Protein AF-A0A314YV94-F1 (afdb_monomer_lite)

Sequence (90 aa):
MGFQLLMDKDKGVITLESLRSNSALLGLQNLRDDELVSMMREGDMDGDGALNQMEFCVLMFRLSPELMEESWIWLEHAMQEEQDNKRRQS

pLDDT: mean 76.34, std 14.17, range [49.16, 93.19]

Secondary structure (DSSP, 8-state):
-HHHHHS-TTTSSEEHHHHHHHGGGGT-TT--HHHHHHHHHHH-SS-SSEE-HHHHHHHHHHHTTHHHHHHHHHHHHHHHHHHHHHHH--

InterPro domains:
  IPR002048 EF-hand domain [PF13833] (11-62)
  IPR002048 EF-hand domain [PS50222] (31-66)
  IPR002048 EF-hand domain [SM00054] (35-63)
  IPR011992 EF-hand domain pair [SSF47473] (3-77)
  IPR018247 EF-Hand 1, calcium-binding site [PS00018] (44-56)
  IPR044205 Calcium-binding protein KIC/PBP1/KRP1 [PTHR47319] (2-85)

Foldseek 3Di:
DVQVQQDDPVPQWHALVSNQVRVVVVVNVPDDSVNSQVLQVQLCPPPPRTHHPVSVVVSCVVCVVPVVVVVVVVVVVVVVVVVVVVVVVD

Radius of gyration: 16.67 Å; chains: 1; bounding box: 30×55×24 Å

Structure (mmCIF, N/CA/C/O backbone):
data_AF-A0A314YV94-F1
#
_entry.id   AF-A0A314YV94-F1
#
loop_
_atom_site.group_PDB
_atom_site.id
_atom_site.type_symbol
_atom_site.label_atom_id
_atom_site.label_alt_id
_atom_site.label_comp_id
_atom_site.label_asym_id
_atom_site.label_entity_id
_atom_site.label_seq_id
_atom_site.pdbx_PDB_ins_code
_atom_site.Cartn_x
_atom_site.Cartn_y
_atom_site.Cartn_z
_atom_site.occupancy
_atom_site.B_iso_or_equiv
_atom_site.auth_seq_id
_atom_site.auth_comp_id
_atom_site.auth_asym_id
_atom_site.auth_atom_id
_atom_site.pdbx_PDB_model_num
ATOM 1 N N . MET A 1 1 ? 7.899 2.861 6.934 1.00 62.91 1 MET A N 1
ATOM 2 C CA . MET A 1 1 ? 6.810 3.759 7.386 1.00 62.91 1 MET A CA 1
ATOM 3 C C . MET A 1 1 ? 5.529 3.605 6.559 1.00 62.91 1 MET A C 1
ATOM 5 O O . MET A 1 1 ? 4.472 3.575 7.166 1.00 62.91 1 MET A O 1
ATOM 9 N N . GLY A 1 2 ? 5.587 3.414 5.231 1.00 76.75 2 GLY A N 1
ATOM 10 C CA . GLY A 1 2 ? 4.382 3.278 4.384 1.00 76.75 2 GLY A CA 1
ATOM 11 C C . GLY A 1 2 ? 3.460 2.084 4.688 1.00 76.75 2 GLY A C 1
ATOM 12 O O . GLY A 1 2 ? 2.248 2.247 4.661 1.00 76.75 2 GLY A O 1
ATOM 13 N N . PHE A 1 3 ? 4.005 0.919 5.065 1.00 84.12 3 PHE A N 1
ATOM 14 C CA . PHE A 1 3 ? 3.204 -0.284 5.357 1.00 84.12 3 PHE A CA 1
ATOM 15 C C . PHE A 1 3 ? 2.117 -0.035 6.416 1.00 84.12 3 PHE A C 1
ATOM 17 O O . PHE A 1 3 ? 0.946 -0.285 6.169 1.00 84.12 3 PHE A O 1
ATOM 24 N N . GLN A 1 4 ? 2.477 0.549 7.565 1.00 86.00 4 GLN A N 1
ATOM 25 C CA . GLN A 1 4 ? 1.525 0.837 8.648 1.00 86.00 4 GLN A CA 1
ATOM 26 C C . GLN A 1 4 ? 0.468 1.888 8.290 1.00 86.00 4 GLN A C 1
ATOM 28 O O . GLN A 1 4 ? -0.573 1.934 8.937 1.00 86.00 4 GLN A O 1
ATOM 33 N N . LEU A 1 5 ? 0.734 2.735 7.292 1.00 85.12 5 LEU A N 1
ATOM 34 C CA . LEU A 1 5 ? -0.245 3.708 6.810 1.00 85.12 5 LEU A CA 1
ATOM 35 C C . LEU A 1 5 ? -1.291 3.051 5.909 1.00 85.12 5 LEU A C 1
ATOM 37 O O . LEU A 1 5 ? -2.434 3.484 5.917 1.00 85.12 5 LEU A O 1
ATOM 41 N N . LEU A 1 6 ? -0.910 2.012 5.160 1.00 85.44 6 LEU A N 1
ATOM 42 C CA . LEU A 1 6 ? -1.783 1.324 4.205 1.00 85.44 6 LEU A CA 1
ATOM 43 C C . LEU A 1 6 ? -2.511 0.111 4.793 1.00 85.44 6 LEU A C 1
ATOM 45 O O . LEU A 1 6 ? -3.551 -0.294 4.276 1.00 85.44 6 LEU A O 1
ATOM 49 N N . MET A 1 7 ? -1.958 -0.471 5.849 1.00 91.12 7 MET A N 1
ATOM 50 C CA . MET A 1 7 ? -2.436 -1.698 6.473 1.00 91.12 7 MET A CA 1
ATOM 51 C C . MET A 1 7 ? -3.810 -1.533 7.124 1.00 91.12 7 MET A C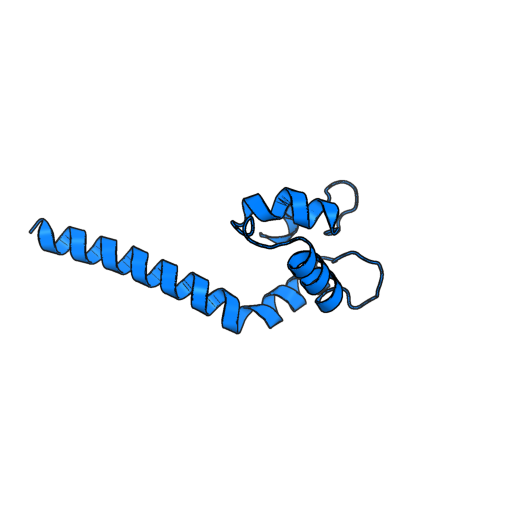 1
ATOM 53 O O . MET A 1 7 ? -4.125 -0.503 7.724 1.00 91.12 7 MET A O 1
ATOM 57 N N . ASP A 1 8 ? -4.604 -2.594 7.051 1.00 92.62 8 ASP A N 1
ATOM 58 C CA . ASP A 1 8 ? -5.763 -2.795 7.906 1.00 92.62 8 ASP A CA 1
ATOM 59 C C . ASP A 1 8 ? -5.292 -3.033 9.354 1.00 92.62 8 ASP A C 1
ATOM 61 O O . ASP A 1 8 ? -4.557 -3.981 9.642 1.00 92.62 8 ASP A O 1
ATOM 65 N N . LYS A 1 9 ? -5.697 -2.151 10.274 1.00 87.62 9 LYS A N 1
ATOM 66 C CA . LYS A 1 9 ? -5.245 -2.186 11.674 1.00 87.62 9 LYS A CA 1
ATOM 67 C C . LYS A 1 9 ? -5.764 -3.396 12.443 1.00 87.62 9 LYS A C 1
ATOM 69 O O . LYS A 1 9 ? -5.114 -3.805 13.402 1.00 87.62 9 LYS A O 1
ATOM 74 N N . ASP A 1 10 ? -6.907 -3.939 12.039 1.00 90.12 10 ASP A N 1
ATOM 75 C CA . ASP A 1 10 ? -7.524 -5.089 12.689 1.00 90.12 10 ASP A CA 1
ATOM 76 C C . ASP A 1 10 ? -6.913 -6.396 12.170 1.00 90.12 10 ASP A C 1
ATOM 78 O O . ASP A 1 10 ? -6.741 -7.347 12.933 1.00 90.12 10 ASP A O 1
ATOM 82 N N . LYS A 1 11 ? -6.537 -6.441 10.883 1.00 87.50 11 LYS A N 1
ATOM 83 C CA . LYS A 1 11 ? -5.973 -7.648 10.251 1.00 87.50 11 LYS A CA 1
ATOM 84 C C . LYS A 1 11 ? -4.450 -7.729 10.278 1.00 87.50 11 LYS A C 1
ATOM 86 O O . LYS A 1 11 ? -3.906 -8.820 10.153 1.00 87.50 11 LYS A O 1
ATOM 91 N N . GLY A 1 12 ? -3.744 -6.609 10.415 1.00 91.25 12 GLY A N 1
ATOM 92 C CA . GLY A 1 12 ? -2.278 -6.606 10.404 1.00 91.25 12 GLY A CA 1
ATOM 93 C C . GLY A 1 12 ? -1.649 -6.725 9.004 1.00 91.25 12 GLY A C 1
ATOM 94 O O . GLY A 1 12 ? -0.429 -6.848 8.888 1.00 91.25 12 GLY A O 1
ATOM 95 N N . VAL A 1 13 ? -2.463 -6.681 7.947 1.00 93.19 13 VAL A N 1
ATOM 96 C CA . VAL A 1 13 ? -2.058 -6.828 6.538 1.00 93.19 13 VAL A CA 1
ATOM 97 C C . VAL A 1 13 ? -2.692 -5.733 5.687 1.00 93.19 13 VAL A C 1
ATOM 99 O O . VAL A 1 13 ? -3.687 -5.123 6.081 1.00 93.19 13 VAL A O 1
ATOM 102 N N . ILE A 1 14 ? -2.124 -5.440 4.522 1.00 91.75 14 ILE A N 1
ATOM 103 C CA . ILE A 1 14 ? -2.760 -4.531 3.566 1.00 91.75 14 ILE A CA 1
ATOM 104 C C . ILE A 1 14 ? -3.778 -5.346 2.778 1.00 91.75 14 ILE A C 1
ATOM 106 O O . ILE A 1 14 ? -3.425 -6.326 2.139 1.00 91.75 14 ILE A O 1
ATOM 110 N N . THR A 1 15 ? -5.036 -4.932 2.799 1.00 92.38 15 THR A N 1
ATOM 111 C CA . THR A 1 15 ? -6.084 -5.501 1.947 1.00 92.38 15 THR A CA 1
ATOM 112 C C . THR A 1 15 ? -6.380 -4.548 0.798 1.00 92.38 15 THR A C 1
ATOM 114 O O . THR A 1 15 ? -6.018 -3.374 0.860 1.00 92.38 15 THR A O 1
ATOM 117 N N . LEU A 1 16 ? -7.069 -5.006 -0.249 1.00 89.31 16 LEU A N 1
ATOM 118 C CA . LEU A 1 16 ? -7.487 -4.118 -1.341 1.00 89.31 16 LEU A CA 1
ATOM 119 C C . LEU A 1 16 ? -8.288 -2.906 -0.824 1.00 89.31 16 LEU A C 1
ATOM 121 O O . LEU A 1 16 ? -8.114 -1.787 -1.301 1.00 89.31 16 LEU A O 1
ATOM 125 N N . GLU A 1 17 ? -9.134 -3.120 0.184 1.00 90.06 17 GLU A N 1
ATOM 126 C CA . GLU A 1 17 ? -9.957 -2.077 0.798 1.00 90.06 17 GLU A CA 1
ATOM 127 C C . GLU A 1 17 ? -9.123 -1.078 1.612 1.00 90.06 17 GLU A C 1
ATOM 129 O O . GLU A 1 17 ? -9.303 0.138 1.472 1.00 90.06 17 GLU A O 1
ATOM 134 N N . SER A 1 18 ? -8.173 -1.571 2.417 1.00 90.50 18 SER A N 1
ATOM 135 C CA . SER A 1 18 ? -7.280 -0.703 3.188 1.00 90.50 18 SER A CA 1
ATOM 136 C C . SER A 1 18 ? -6.323 0.052 2.267 1.00 90.50 18 SER A C 1
ATOM 138 O O . SER A 1 18 ? -6.134 1.252 2.438 1.00 90.50 18 SER A O 1
ATOM 140 N N . LEU A 1 19 ? -5.801 -0.606 1.229 1.00 87.88 19 LEU A N 1
ATOM 141 C CA . LEU A 1 19 ? -4.977 0.014 0.199 1.00 87.88 19 LEU A CA 1
ATOM 142 C C . LEU A 1 19 ? -5.743 1.131 -0.510 1.00 87.88 19 LEU A C 1
ATOM 144 O O . LEU A 1 19 ? -5.222 2.231 -0.609 1.00 87.88 19 LEU A O 1
ATOM 148 N N . ARG A 1 20 ? -6.983 0.891 -0.946 1.00 86.38 20 ARG A N 1
ATOM 149 C CA . ARG A 1 20 ? -7.823 1.901 -1.610 1.00 86.38 20 ARG A CA 1
ATOM 150 C C . ARG A 1 20 ? -8.136 3.096 -0.713 1.00 86.38 20 ARG A C 1
ATOM 152 O O . ARG A 1 20 ? -8.112 4.231 -1.175 1.00 86.38 20 ARG A O 1
ATOM 159 N N . SER A 1 21 ? -8.461 2.843 0.550 1.00 86.94 21 SER A N 1
ATOM 160 C CA . SER A 1 21 ? -8.853 3.905 1.483 1.00 86.94 21 SER A CA 1
ATOM 161 C C . SER A 1 21 ? -7.652 4.739 1.926 1.00 86.94 21 SER A C 1
ATOM 163 O O . SER A 1 21 ? -7.756 5.953 2.091 1.00 86.94 21 SER A O 1
ATOM 165 N N . ASN A 1 22 ? -6.498 4.089 2.081 1.00 85.50 22 ASN A N 1
ATOM 166 C CA . ASN A 1 22 ? -5.294 4.705 2.619 1.00 85.50 22 ASN A CA 1
ATOM 167 C C . ASN A 1 22 ? -4.303 5.157 1.534 1.00 85.50 22 ASN A C 1
ATOM 169 O O . ASN A 1 22 ? -3.378 5.903 1.847 1.00 85.50 22 ASN A O 1
ATOM 173 N N . SER A 1 23 ? -4.479 4.768 0.266 1.00 78.69 23 SER A N 1
ATOM 174 C CA . SER A 1 23 ? -3.631 5.195 -0.863 1.00 78.69 23 SER A CA 1
ATOM 175 C C . SER A 1 23 ? -3.594 6.716 -1.011 1.00 78.69 23 SER A C 1
ATOM 177 O O . SER A 1 23 ? -2.554 7.279 -1.354 1.00 78.69 23 SER A O 1
ATOM 179 N N . ALA A 1 24 ? -4.688 7.397 -0.660 1.00 75.12 24 ALA A N 1
ATOM 180 C CA . ALA A 1 24 ? -4.758 8.854 -0.607 1.00 75.12 24 ALA A CA 1
ATOM 181 C C . ALA A 1 24 ? -3.714 9.470 0.344 1.00 75.12 24 ALA A C 1
ATOM 183 O O . ALA A 1 24 ? -3.168 10.531 0.053 1.00 75.12 24 ALA A O 1
ATOM 184 N N . LEU A 1 25 ? -3.359 8.786 1.440 1.00 70.38 25 LEU A N 1
ATOM 185 C CA . LEU A 1 25 ? -2.350 9.259 2.400 1.00 70.38 25 LEU A CA 1
ATOM 186 C C . LEU A 1 25 ? -0.929 9.245 1.825 1.00 70.38 25 LEU A C 1
ATOM 188 O O . LEU A 1 25 ? -0.060 9.952 2.329 1.00 70.38 25 LEU A O 1
ATOM 192 N N . LEU A 1 26 ? -0.691 8.448 0.781 1.00 66.25 26 LEU A N 1
ATOM 193 C CA . LEU A 1 26 ? 0.580 8.390 0.059 1.00 66.25 26 LEU A CA 1
ATOM 194 C C . LEU A 1 26 ? 0.554 9.195 -1.247 1.00 66.25 26 LEU A C 1
ATOM 196 O O . LEU A 1 26 ? 1.483 9.090 -2.040 1.00 66.25 26 LEU A O 1
ATOM 200 N N . GLY A 1 27 ? -0.505 9.972 -1.501 1.00 65.81 27 GLY A N 1
ATOM 201 C CA . GLY A 1 27 ? -0.665 10.704 -2.760 1.00 65.81 27 GLY A CA 1
ATOM 202 C C . GLY A 1 27 ? -0.971 9.807 -3.966 1.00 65.81 27 GLY A C 1
ATOM 203 O O . GLY A 1 27 ? -0.991 10.285 -5.096 1.00 65.81 27 GLY A O 1
ATOM 204 N N . LEU A 1 28 ? -1.279 8.525 -3.744 1.00 67.94 28 LEU A N 1
ATOM 205 C CA . LEU A 1 28 ? -1.623 7.544 -4.783 1.00 67.94 28 LEU A CA 1
ATOM 206 C C . LEU A 1 28 ? -3.106 7.607 -5.197 1.00 67.94 28 LEU A C 1
ATOM 208 O O . LEU A 1 28 ? -3.627 6.701 -5.838 1.00 67.94 28 LEU A O 1
ATOM 212 N N . GLN A 1 29 ? -3.795 8.695 -4.856 1.00 65.69 29 GLN A N 1
ATOM 213 C CA . GLN A 1 29 ? -5.212 8.948 -5.144 1.00 65.69 29 GLN A CA 1
ATOM 214 C C . GLN A 1 29 ? -5.583 8.969 -6.638 1.00 65.69 29 GLN A C 1
ATOM 216 O O . GLN A 1 29 ? -6.763 8.911 -6.971 1.00 65.69 29 GLN A O 1
ATOM 221 N N . ASN A 1 30 ? -4.595 9.039 -7.535 1.00 67.50 30 ASN A N 1
ATOM 222 C CA . ASN A 1 30 ? -4.804 8.966 -8.984 1.00 67.50 30 ASN A CA 1
ATOM 223 C C . ASN A 1 30 ? -4.801 7.527 -9.527 1.00 67.50 30 ASN A C 1
ATOM 225 O O . ASN A 1 30 ? -5.075 7.325 -10.711 1.00 67.50 30 ASN A O 1
ATOM 229 N N . LEU A 1 31 ? -4.483 6.530 -8.693 1.00 74.00 31 LEU A N 1
ATOM 230 C CA . LEU A 1 31 ? -4.554 5.130 -9.092 1.00 74.00 31 LEU A CA 1
ATOM 231 C C . LEU A 1 31 ? -6.010 4.680 -9.147 1.00 74.00 31 LEU A C 1
ATOM 233 O O . LEU A 1 31 ? -6.795 4.885 -8.221 1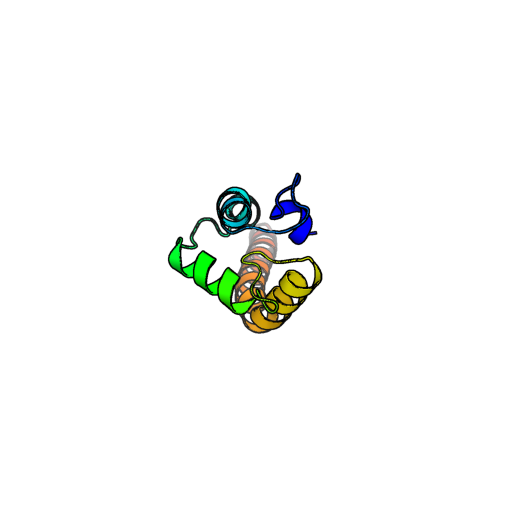.00 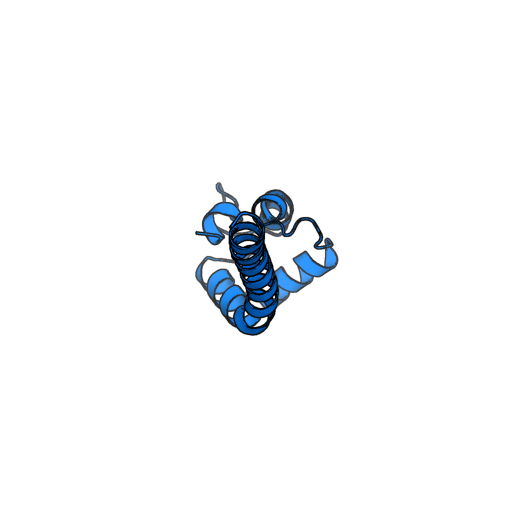74.00 31 LEU A O 1
ATOM 237 N N . ARG A 1 32 ? -6.359 4.054 -10.264 1.00 81.25 32 ARG A N 1
ATOM 238 C CA . ARG A 1 32 ? -7.671 3.457 -10.478 1.00 81.25 32 ARG A CA 1
ATOM 239 C C . ARG A 1 32 ? -7.745 2.097 -9.776 1.00 81.25 32 ARG A C 1
ATOM 241 O O . ARG A 1 32 ? -6.719 1.474 -9.508 1.00 81.25 32 ARG A O 1
ATOM 248 N N . ASP A 1 33 ? -8.958 1.614 -9.520 1.00 83.81 33 ASP A N 1
ATOM 249 C CA . ASP A 1 33 ? -9.171 0.316 -8.863 1.00 83.81 33 ASP A CA 1
ATOM 250 C C . ASP A 1 33 ? -8.453 -0.839 -9.593 1.00 83.81 33 ASP A C 1
ATOM 252 O O . ASP A 1 33 ? -7.937 -1.738 -8.938 1.00 83.81 33 ASP A O 1
ATOM 256 N N . ASP A 1 34 ? -8.363 -0.808 -10.927 1.00 85.88 34 ASP A N 1
ATOM 257 C CA . ASP A 1 34 ? -7.630 -1.799 -11.728 1.00 85.88 34 ASP A CA 1
ATOM 258 C C . ASP A 1 34 ? -6.119 -1.791 -11.459 1.00 85.88 34 ASP A C 1
ATOM 260 O O . ASP A 1 34 ? -5.519 -2.858 -11.329 1.00 85.88 34 ASP A O 1
ATOM 264 N N . GLU A 1 35 ? -5.519 -0.610 -11.298 1.00 83.50 35 GLU A N 1
ATOM 265 C CA . GLU A 1 35 ? -4.100 -0.460 -10.948 1.00 83.50 35 GLU A CA 1
ATOM 266 C C . GLU A 1 35 ? -3.832 -1.004 -9.539 1.00 83.50 35 GLU A C 1
ATOM 268 O O . GLU A 1 35 ? -2.895 -1.771 -9.331 1.00 83.50 35 GLU A O 1
ATOM 273 N N . LEU A 1 36 ? -4.702 -0.685 -8.573 1.00 84.31 36 LEU A N 1
ATOM 274 C CA . LEU A 1 36 ? -4.594 -1.185 -7.197 1.00 84.31 36 LEU A CA 1
ATOM 275 C C . LEU A 1 36 ? -4.724 -2.713 -7.132 1.00 84.31 36 LEU A C 1
ATOM 277 O O . LEU A 1 36 ? -3.981 -3.370 -6.402 1.00 84.31 36 LEU A O 1
ATOM 281 N N . VAL A 1 37 ? -5.643 -3.286 -7.913 1.00 87.62 37 VAL A N 1
ATOM 282 C CA . VAL A 1 37 ? -5.799 -4.742 -8.039 1.00 87.62 37 VAL A CA 1
ATOM 283 C C . VAL A 1 37 ? -4.566 -5.367 -8.686 1.00 87.62 37 VAL A C 1
ATOM 285 O O . VAL A 1 37 ? -4.137 -6.437 -8.254 1.00 87.62 37 VAL A O 1
ATOM 288 N N . SER A 1 38 ? -3.975 -4.716 -9.691 1.00 87.19 38 SER A N 1
ATOM 289 C CA . SER A 1 38 ? -2.737 -5.188 -10.314 1.00 87.19 38 SER A CA 1
ATOM 290 C C . SER A 1 38 ? -1.569 -5.170 -9.326 1.00 87.19 38 SER A C 1
ATOM 292 O O . SER A 1 38 ? -0.835 -6.150 -9.243 1.00 87.19 38 SER A O 1
ATOM 294 N N . MET A 1 39 ? -1.431 -4.107 -8.526 1.00 84.19 39 MET A N 1
ATOM 295 C CA . MET A 1 39 ? -0.412 -4.021 -7.472 1.00 84.19 39 MET A CA 1
ATOM 296 C C . MET A 1 39 ? -0.592 -5.109 -6.413 1.00 84.19 39 MET A C 1
ATOM 298 O O . MET A 1 39 ? 0.382 -5.734 -6.010 1.00 84.19 39 MET A O 1
ATOM 302 N N . MET A 1 40 ? -1.831 -5.355 -5.979 1.00 87.94 40 MET A N 1
ATOM 303 C CA . MET A 1 40 ? -2.149 -6.450 -5.060 1.00 87.94 40 MET A CA 1
ATOM 304 C C . MET A 1 40 ? -1.723 -7.794 -5.641 1.00 87.94 40 MET A C 1
ATOM 306 O O . MET A 1 40 ? -0.959 -8.508 -5.011 1.00 87.94 40 MET A O 1
ATOM 310 N N . ARG A 1 41 ? -2.138 -8.103 -6.873 1.00 89.50 41 ARG A N 1
ATOM 311 C CA . ARG A 1 41 ? -1.808 -9.378 -7.527 1.00 89.50 41 ARG A CA 1
ATOM 312 C C . ARG A 1 41 ? -0.317 -9.588 -7.765 1.00 89.50 41 ARG A C 1
ATOM 314 O O . ARG A 1 41 ? 0.125 -10.726 -7.770 1.00 89.50 41 ARG A O 1
ATOM 321 N N . GLU A 1 42 ? 0.437 -8.524 -8.019 1.00 88.81 42 GLU A N 1
ATOM 322 C CA . GLU A 1 42 ? 1.885 -8.618 -8.240 1.00 88.81 42 GLU A CA 1
ATOM 323 C C . GLU A 1 42 ? 2.661 -8.808 -6.927 1.00 88.81 42 GLU A C 1
ATOM 325 O O . GLU A 1 42 ? 3.750 -9.386 -6.925 1.00 88.81 42 GLU A O 1
ATOM 330 N N . GLY A 1 43 ? 2.131 -8.287 -5.817 1.00 87.94 43 GLY A N 1
ATOM 331 C CA . GLY A 1 43 ? 2.771 -8.363 -4.503 1.00 87.94 43 GLY A CA 1
ATOM 332 C C . GLY A 1 43 ? 2.365 -9.572 -3.677 1.00 87.94 43 GLY A C 1
ATOM 333 O O . GLY A 1 43 ? 3.161 -10.004 -2.852 1.00 87.94 43 GLY A O 1
ATOM 334 N N . ASP A 1 44 ? 1.155 -10.080 -3.890 1.00 92.81 44 ASP A N 1
ATOM 335 C CA . ASP A 1 44 ? 0.580 -11.230 -3.199 1.00 92.81 44 ASP A CA 1
ATOM 336 C C . ASP A 1 44 ? 1.262 -12.508 -3.708 1.00 92.81 44 ASP A C 1
ATOM 338 O O . ASP A 1 44 ? 0.966 -13.014 -4.795 1.00 92.81 44 ASP A O 1
ATOM 342 N N . MET A 1 45 ? 2.267 -12.974 -2.964 1.00 90.00 45 MET A N 1
ATOM 343 C CA . MET A 1 45 ? 3.109 -14.100 -3.370 1.00 90.00 45 MET A CA 1
ATOM 344 C C . MET A 1 45 ? 2.550 -15.431 -2.876 1.00 90.00 45 MET A C 1
ATOM 346 O O . MET A 1 45 ? 2.847 -16.471 -3.473 1.00 90.00 45 MET A O 1
ATOM 3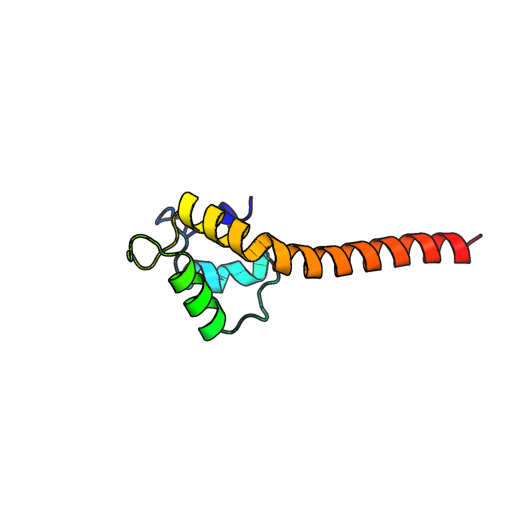50 N N . ASP A 1 46 ? 1.786 -15.411 -1.784 1.00 91.62 46 ASP A N 1
ATOM 351 C CA . ASP A 1 46 ? 1.166 -16.598 -1.199 1.00 91.62 46 ASP A CA 1
ATOM 352 C C . ASP A 1 46 ? -0.288 -16.830 -1.655 1.00 91.62 46 ASP A C 1
ATOM 354 O O . ASP A 1 46 ? -0.792 -17.954 -1.544 1.00 91.62 46 ASP A O 1
ATOM 358 N N . GLY A 1 47 ? -0.913 -15.834 -2.284 1.00 90.81 47 GLY A N 1
ATOM 359 C CA . GLY A 1 47 ? -2.253 -15.895 -2.854 1.00 90.81 47 GLY A CA 1
ATOM 360 C C . GLY A 1 47 ? -3.369 -15.723 -1.824 1.00 90.81 47 GLY A C 1
ATOM 361 O O . GLY A 1 47 ? -4.488 -16.187 -2.081 1.00 90.81 47 GLY A O 1
ATOM 362 N N . ASP A 1 48 ? -3.094 -15.127 -0.659 1.00 91.88 48 ASP A N 1
ATOM 363 C CA . ASP A 1 48 ? -4.085 -14.915 0.401 1.00 91.88 48 ASP A CA 1
ATOM 364 C C . ASP A 1 48 ? -5.027 -13.721 0.138 1.00 91.88 48 ASP A C 1
ATOM 366 O O . ASP A 1 48 ? -6.046 -13.555 0.824 1.00 91.88 48 ASP A O 1
ATOM 370 N N . GLY A 1 49 ? -4.751 -12.936 -0.911 1.00 89.75 49 GLY A N 1
ATOM 371 C CA . GLY A 1 49 ? -5.525 -11.761 -1.302 1.00 89.75 49 GLY A CA 1
ATOM 372 C C . GLY A 1 49 ? -5.219 -10.511 -0.472 1.00 89.75 49 GLY A C 1
ATOM 373 O O . GLY A 1 49 ? -5.994 -9.545 -0.512 1.00 89.75 49 GLY A O 1
ATOM 374 N N . ALA A 1 50 ? -4.126 -10.519 0.285 1.00 92.56 50 ALA A N 1
ATOM 375 C CA . ALA A 1 50 ? -3.597 -9.410 1.053 1.00 92.56 50 ALA A CA 1
ATOM 376 C C . ALA A 1 50 ? -2.083 -9.265 0.812 1.00 92.56 50 ALA A C 1
ATOM 378 O O . ALA A 1 50 ? -1.455 -10.044 0.111 1.00 92.56 50 ALA A O 1
ATOM 379 N N . LEU A 1 51 ? -1.494 -8.194 1.346 1.00 92.44 51 LEU A N 1
ATOM 380 C CA . LEU A 1 51 ? -0.044 -8.025 1.377 1.00 92.44 51 LEU A CA 1
ATOM 381 C C . LEU A 1 51 ? 0.408 -7.972 2.824 1.00 92.44 51 LEU A C 1
ATOM 383 O O . LEU A 1 51 ? 0.074 -7.040 3.572 1.00 92.44 51 LEU A O 1
ATOM 387 N N . ASN A 1 52 ? 1.225 -8.939 3.207 1.00 92.50 52 ASN A N 1
ATOM 388 C CA . ASN A 1 52 ? 1.954 -8.877 4.456 1.00 92.50 52 ASN A CA 1
ATOM 389 C C . ASN A 1 52 ? 3.143 -7.899 4.352 1.00 92.50 52 ASN A C 1
ATOM 391 O O . ASN A 1 52 ? 3.447 -7.318 3.307 1.00 92.50 52 ASN A O 1
ATOM 395 N N . GLN A 1 53 ? 3.829 -7.670 5.473 1.00 90.00 53 GLN A N 1
ATOM 396 C CA . GLN A 1 53 ? 4.922 -6.698 5.522 1.00 90.00 53 GLN A CA 1
ATOM 397 C C . GLN A 1 53 ? 6.069 -7.044 4.567 1.00 90.00 53 GLN A C 1
ATOM 399 O O . GLN A 1 53 ? 6.685 -6.144 3.995 1.00 90.00 53 GLN A O 1
ATOM 404 N N . MET A 1 54 ? 6.377 -8.331 4.417 1.00 90.44 54 MET A N 1
ATOM 405 C CA . MET A 1 54 ? 7.465 -8.793 3.563 1.00 90.44 54 MET A CA 1
ATOM 406 C C . MET A 1 54 ? 7.100 -8.616 2.090 1.00 90.44 54 MET A C 1
ATOM 408 O O . MET A 1 54 ? 7.876 -8.019 1.349 1.00 90.44 54 MET A O 1
ATOM 412 N N . GLU A 1 55 ? 5.907 -9.048 1.697 1.00 91.56 55 GLU A N 1
ATOM 413 C CA . GLU A 1 55 ? 5.363 -8.896 0.344 1.00 91.56 55 GLU A CA 1
ATOM 414 C C . GLU A 1 55 ? 5.287 -7.436 -0.081 1.00 91.56 55 GLU A C 1
ATOM 416 O O . GLU A 1 55 ? 5.781 -7.067 -1.144 1.00 91.56 55 GLU A O 1
ATOM 421 N N . PHE A 1 56 ? 4.776 -6.569 0.794 1.00 87.12 56 PHE A N 1
ATOM 422 C CA . PHE A 1 56 ? 4.756 -5.135 0.541 1.00 87.12 56 PHE A CA 1
ATOM 423 C C . PHE A 1 56 ? 6.167 -4.561 0.349 1.00 87.12 56 PHE A C 1
ATOM 425 O O . PHE A 1 56 ? 6.389 -3.760 -0.557 1.00 87.12 56 PHE A O 1
ATOM 432 N N . CYS A 1 57 ? 7.138 -4.960 1.176 1.00 85.88 57 CYS A N 1
ATOM 433 C CA . CYS A 1 57 ? 8.526 -4.520 1.023 1.00 85.88 57 CYS A CA 1
ATOM 434 C C . CYS A 1 57 ? 9.140 -4.994 -0.301 1.00 85.88 57 CYS A C 1
ATOM 436 O O . CYS A 1 57 ? 9.837 -4.218 -0.953 1.00 85.88 57 CYS A O 1
ATOM 438 N N . VAL A 1 58 ? 8.878 -6.238 -0.706 1.00 85.62 58 VAL A N 1
ATOM 439 C CA . VAL A 1 58 ? 9.352 -6.796 -1.981 1.00 85.62 58 VAL A CA 1
ATOM 440 C C . VAL A 1 58 ? 8.700 -6.077 -3.159 1.00 85.62 58 VAL A C 1
ATOM 442 O O . VAL A 1 58 ? 9.408 -5.670 -4.078 1.00 85.62 58 VAL A O 1
ATOM 445 N N . LEU A 1 59 ? 7.383 -5.859 -3.117 1.00 83.31 59 LEU A N 1
ATOM 446 C CA . LEU A 1 59 ? 6.648 -5.102 -4.128 1.00 83.31 59 LEU A CA 1
ATOM 447 C C . LEU A 1 59 ? 7.211 -3.683 -4.256 1.00 83.31 59 LEU A C 1
ATOM 449 O O . LEU A 1 59 ? 7.554 -3.255 -5.354 1.00 83.31 59 LEU A O 1
ATOM 453 N N . MET A 1 60 ? 7.370 -2.972 -3.137 1.00 77.75 60 MET A N 1
ATOM 454 C CA . MET A 1 60 ? 7.967 -1.638 -3.130 1.00 77.75 60 MET A CA 1
ATOM 455 C C . MET A 1 60 ? 9.374 -1.662 -3.709 1.00 77.75 60 MET A C 1
ATOM 457 O O . MET A 1 60 ? 9.664 -0.835 -4.556 1.00 77.75 60 MET A O 1
ATOM 461 N N . PHE A 1 61 ? 10.222 -2.623 -3.339 1.00 75.94 61 PHE A N 1
ATOM 462 C CA . PHE A 1 61 ? 11.573 -2.737 -3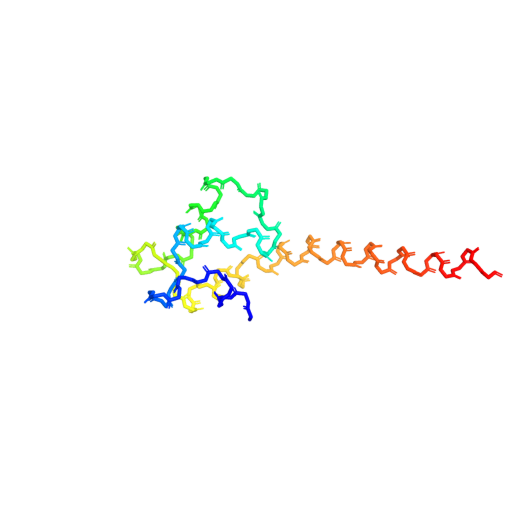.889 1.00 75.94 61 PHE A CA 1
ATOM 463 C C . PHE A 1 61 ? 11.577 -2.987 -5.406 1.00 75.94 61 PHE A C 1
ATOM 465 O O . PHE A 1 61 ? 12.374 -2.384 -6.119 1.00 75.94 61 PHE A O 1
ATOM 472 N N . ARG A 1 62 ? 10.665 -3.828 -5.912 1.00 70.69 62 ARG A N 1
ATOM 473 C CA . ARG A 1 62 ? 10.518 -4.116 -7.349 1.00 70.69 62 ARG A CA 1
ATOM 474 C C . ARG A 1 62 ? 9.978 -2.920 -8.135 1.00 70.69 62 ARG A C 1
ATOM 476 O O . ARG A 1 62 ? 10.417 -2.704 -9.256 1.00 70.69 62 ARG A O 1
ATOM 483 N N . LEU A 1 63 ? 9.089 -2.132 -7.536 1.00 65.75 63 LEU A N 1
ATOM 484 C CA . LEU A 1 63 ? 8.582 -0.880 -8.105 1.00 65.75 63 LEU A CA 1
ATOM 485 C C . LEU A 1 63 ? 9.559 0.308 -7.914 1.00 65.75 63 LEU A C 1
ATOM 487 O O . LEU A 1 63 ? 9.386 1.355 -8.535 1.00 65.75 63 LEU A O 1
ATOM 491 N N . SER A 1 64 ? 10.585 0.165 -7.062 1.00 60.25 64 SER A N 1
ATOM 492 C CA . SER A 1 64 ? 11.507 1.232 -6.629 1.00 60.25 64 SER A CA 1
ATOM 493 C C . SER A 1 64 ? 12.653 1.626 -7.582 1.00 60.25 64 SER A C 1
ATOM 495 O O . SER A 1 64 ? 13.421 2.505 -7.192 1.00 60.25 64 SER A O 1
ATOM 497 N N . PRO A 1 65 ? 12.820 1.102 -8.806 1.00 53.38 65 PRO A N 1
ATOM 498 C CA . PRO A 1 65 ? 13.568 1.846 -9.817 1.00 53.38 65 PRO A CA 1
ATOM 499 C C . PRO A 1 65 ? 12.699 2.973 -10.393 1.00 53.38 65 PRO A C 1
ATOM 501 O O . PRO A 1 65 ? 13.085 4.132 -10.349 1.00 53.38 65 PRO A O 1
ATOM 504 N N . GLU A 1 66 ? 11.478 2.649 -10.820 1.00 49.16 66 GLU A N 1
ATOM 505 C CA . GLU A 1 66 ? 10.629 3.531 -11.636 1.00 49.16 66 GLU A CA 1
ATOM 506 C C . GLU A 1 66 ? 9.820 4.533 -10.790 1.00 49.16 66 GLU A C 1
ATOM 508 O O . GLU A 1 66 ? 9.717 5.707 -11.136 1.00 49.16 66 GLU A O 1
ATOM 513 N N . LEU A 1 67 ? 9.298 4.119 -9.624 1.00 52.47 67 LEU A N 1
ATOM 514 C CA . LEU A 1 67 ? 8.568 5.028 -8.724 1.00 52.47 67 LEU A CA 1
ATOM 515 C C . LEU A 1 67 ? 9.491 5.990 -7.960 1.00 52.47 67 LEU A C 1
ATOM 517 O O . LEU A 1 67 ? 9.062 7.090 -7.607 1.00 52.47 67 LEU A O 1
ATOM 521 N N . MET A 1 68 ? 10.748 5.602 -7.696 1.00 54.34 68 MET A N 1
ATOM 522 C CA . MET A 1 68 ? 11.734 6.558 -7.179 1.00 54.34 68 MET A CA 1
ATOM 523 C C . MET A 1 68 ? 12.113 7.577 -8.240 1.00 54.34 68 MET A C 1
ATOM 525 O O . MET A 1 68 ? 12.289 8.728 -7.875 1.00 54.34 68 MET A O 1
ATOM 529 N N . GLU A 1 69 ? 12.233 7.191 -9.510 1.00 49.62 69 GLU A N 1
ATOM 530 C CA . GLU A 1 69 ? 12.657 8.097 -10.581 1.00 49.62 69 GLU A CA 1
ATOM 531 C C . GLU A 1 69 ? 11.657 9.249 -10.759 1.00 49.62 69 GLU A C 1
ATOM 533 O O . GLU A 1 69 ? 12.043 10.413 -10.681 1.00 49.62 69 GLU A O 1
ATOM 538 N N . GLU A 1 70 ? 10.356 8.952 -10.817 1.00 52.00 70 GLU A N 1
ATOM 539 C CA . GLU A 1 70 ? 9.304 9.979 -10.850 1.00 52.00 70 GLU A CA 1
ATOM 540 C C . GLU A 1 70 ? 9.291 10.832 -9.575 1.00 52.00 70 GLU A C 1
ATOM 542 O O . GLU A 1 70 ? 9.245 12.063 -9.625 1.00 52.00 70 GLU A O 1
ATOM 547 N N . SER A 1 71 ? 9.383 10.200 -8.402 1.00 53.34 71 SER A N 1
ATOM 548 C CA . SER A 1 71 ? 9.362 10.929 -7.132 1.00 53.34 71 SER A CA 1
ATOM 549 C C . SER A 1 71 ? 10.637 11.760 -6.898 1.00 53.34 71 SER A C 1
ATOM 551 O O . SER A 1 71 ? 10.578 12.754 -6.174 1.00 53.34 71 SER A O 1
ATOM 553 N N . TRP A 1 72 ? 11.764 11.391 -7.517 1.00 55.28 72 TRP A N 1
ATOM 554 C CA . TRP A 1 72 ? 13.042 12.109 -7.507 1.00 55.28 72 TRP A CA 1
ATOM 555 C C . TRP A 1 72 ? 13.041 13.271 -8.497 1.00 55.28 72 TRP A C 1
ATOM 557 O O . TRP A 1 72 ? 13.532 14.337 -8.150 1.00 55.28 72 TRP A O 1
ATOM 567 N N . ILE A 1 73 ? 12.411 13.122 -9.668 1.00 62.88 73 ILE A N 1
ATOM 568 C CA . ILE A 1 73 ? 12.203 14.216 -10.632 1.00 62.88 73 ILE A CA 1
ATOM 569 C C . ILE A 1 73 ? 11.399 15.352 -9.989 1.00 62.88 73 ILE A C 1
ATOM 571 O O . ILE A 1 73 ? 11.773 16.521 -10.099 1.00 62.88 73 ILE A O 1
ATOM 575 N N . TRP A 1 74 ? 10.327 15.029 -9.259 1.00 64.06 74 TRP A N 1
ATOM 576 C CA . TRP A 1 74 ? 9.557 16.036 -8.520 1.00 64.06 74 TRP A CA 1
ATOM 577 C C . TRP A 1 74 ? 10.356 16.671 -7.378 1.00 64.06 74 TRP A C 1
ATOM 579 O O . TRP A 1 74 ? 10.237 17.877 -7.147 1.00 64.06 74 TRP A O 1
ATOM 589 N N . LEU A 1 75 ? 11.188 15.889 -6.682 1.00 63.25 75 LEU A N 1
ATOM 590 C CA . LEU A 1 75 ? 12.055 16.404 -5.623 1.00 63.25 75 LEU A CA 1
ATOM 591 C C . LEU A 1 75 ? 13.137 17.335 -6.188 1.00 63.25 75 LEU A C 1
ATOM 593 O O . LEU A 1 75 ? 13.344 18.419 -5.652 1.00 63.25 75 LEU A O 1
ATOM 597 N N . GLU A 1 76 ? 13.783 16.954 -7.291 1.00 62.91 76 GLU A N 1
ATOM 598 C CA . GLU A 1 76 ? 14.764 17.778 -7.997 1.00 62.91 76 GLU A CA 1
ATOM 599 C C . GLU A 1 76 ? 14.128 19.071 -8.493 1.00 62.91 76 GLU A C 1
ATOM 601 O O . GLU A 1 76 ? 14.673 20.142 -8.237 1.00 62.91 76 GLU A O 1
ATOM 606 N N . HIS A 1 77 ? 12.945 19.011 -9.110 1.00 61.59 77 HIS A N 1
ATOM 607 C CA . HIS A 1 77 ? 12.256 20.209 -9.586 1.00 61.59 77 HIS A CA 1
ATOM 608 C C . HIS A 1 77 ? 11.894 21.161 -8.433 1.00 61.59 77 HIS A C 1
ATOM 610 O O . HIS A 1 77 ? 12.139 22.365 -8.525 1.00 61.59 77 HIS A O 1
ATOM 616 N N . ALA A 1 78 ? 11.393 20.630 -7.313 1.00 67.56 78 ALA A N 1
ATOM 617 C CA . ALA A 1 78 ? 11.092 21.424 -6.121 1.00 67.56 78 ALA A CA 1
ATOM 618 C C . ALA A 1 78 ? 12.358 22.038 -5.487 1.00 67.56 78 ALA A C 1
ATOM 620 O O . ALA A 1 78 ? 12.353 23.199 -5.074 1.00 67.56 78 ALA A O 1
ATOM 621 N N . MET A 1 79 ? 13.469 21.296 -5.454 1.00 62.94 79 MET A N 1
ATOM 622 C CA . MET A 1 79 ? 14.759 21.800 -4.967 1.00 62.94 79 MET A CA 1
ATOM 623 C C . MET A 1 79 ? 15.366 22.853 -5.907 1.00 62.94 79 MET A C 1
ATOM 625 O O . MET A 1 79 ? 16.057 23.770 -5.452 1.00 62.94 79 MET A O 1
ATOM 629 N N . GLN A 1 80 ? 15.101 22.758 -7.210 1.00 59.78 80 GLN A N 1
ATOM 630 C CA . GLN A 1 80 ? 15.576 23.704 -8.216 1.00 59.78 80 GLN A CA 1
ATOM 631 C C . GLN A 1 80 ? 14.786 25.018 -8.180 1.00 59.78 80 GLN A C 1
ATOM 633 O O . GLN A 1 80 ? 15.386 26.093 -8.255 1.00 59.78 80 GLN A O 1
ATOM 638 N N . GLU A 1 81 ? 13.468 24.951 -7.962 1.00 59.41 81 GLU A N 1
ATOM 639 C CA . GLU A 1 81 ? 12.626 26.129 -7.722 1.00 59.41 81 GLU A CA 1
ATOM 640 C C . GLU A 1 81 ? 13.079 26.916 -6.484 1.00 59.41 81 GLU A C 1
ATOM 642 O O . GLU A 1 81 ? 13.131 28.149 -6.517 1.00 59.41 81 GLU A O 1
ATOM 647 N N . GLU A 1 82 ? 13.484 26.231 -5.410 1.00 59.78 82 GLU A N 1
ATOM 648 C CA . GLU A 1 82 ? 13.957 26.895 -4.191 1.00 59.78 82 GLU A CA 1
ATOM 649 C C . GLU A 1 82 ? 15.305 27.619 -4.397 1.00 59.78 82 GLU A C 1
ATOM 651 O O . GLU A 1 82 ? 15.520 28.718 -3.872 1.00 59.78 82 GLU A O 1
ATOM 656 N N . GLN A 1 83 ? 16.210 27.048 -5.201 1.00 57.53 83 GLN A N 1
ATOM 657 C CA . GLN A 1 83 ? 17.495 27.678 -5.530 1.00 57.53 83 GLN A CA 1
ATOM 658 C C . GLN A 1 83 ? 17.355 28.848 -6.512 1.00 57.53 83 GLN A C 1
ATOM 660 O O . GLN A 1 83 ? 18.027 29.872 -6.349 1.00 57.53 83 GLN A O 1
ATOM 665 N N . ASP A 1 84 ? 16.466 28.748 -7.499 1.00 58.88 84 ASP A N 1
ATOM 666 C CA . ASP A 1 84 ? 16.213 29.845 -8.436 1.00 58.88 84 ASP A CA 1
ATOM 667 C C . ASP A 1 84 ? 15.434 30.999 -7.797 1.00 58.88 84 ASP A C 1
ATOM 669 O O . ASP A 1 84 ? 15.695 32.162 -8.116 1.00 58.88 84 ASP A O 1
ATOM 673 N N . ASN A 1 85 ? 14.546 30.726 -6.838 1.00 61.16 85 ASN A N 1
ATOM 674 C CA . ASN A 1 85 ? 13.891 31.779 -6.064 1.00 61.16 85 ASN A CA 1
ATOM 675 C C . ASN A 1 85 ? 14.891 32.547 -5.173 1.00 61.16 85 ASN A C 1
ATOM 677 O O . ASN A 1 85 ? 14.805 33.770 -5.063 1.00 61.16 85 ASN A O 1
ATOM 681 N N . LYS A 1 86 ? 15.908 31.864 -4.622 1.00 59.44 86 LYS A N 1
ATOM 682 C CA . LYS A 1 86 ? 17.019 32.508 -3.892 1.00 59.44 86 LYS A CA 1
ATOM 683 C C . LYS A 1 86 ? 17.942 33.337 -4.792 1.00 59.44 86 LYS A C 1
ATOM 685 O O . LYS A 1 86 ? 18.434 34.368 -4.346 1.00 59.44 86 LYS A O 1
ATOM 690 N N . ARG A 1 87 ? 18.159 32.938 -6.052 1.00 58.69 87 ARG A N 1
ATOM 691 C CA . ARG A 1 87 ? 18.957 33.719 -7.022 1.00 58.69 87 ARG A CA 1
ATOM 692 C C . ARG A 1 87 ? 18.239 34.944 -7.584 1.00 58.69 87 ARG A C 1
ATOM 694 O O . ARG A 1 87 ? 18.912 35.880 -7.987 1.00 58.69 87 ARG A O 1
ATOM 701 N N . ARG A 1 88 ? 16.905 34.946 -7.638 1.00 58.41 88 ARG A N 1
ATOM 702 C CA . ARG A 1 88 ? 16.109 36.086 -8.138 1.00 58.41 88 ARG A CA 1
ATOM 703 C C . ARG A 1 88 ? 15.862 37.182 -7.092 1.00 58.41 88 ARG A C 1
ATOM 705 O O . ARG A 1 88 ? 15.438 38.270 -7.466 1.00 58.41 88 ARG A O 1
ATOM 712 N N . GLN A 1 89 ? 16.092 36.895 -5.809 1.00 56.69 89 GLN A N 1
ATOM 713 C CA . GLN A 1 89 ? 15.982 37.854 -4.696 1.00 56.69 89 GLN A CA 1
ATOM 714 C C . GLN A 1 89 ? 17.336 38.425 -4.227 1.00 56.69 89 GLN A C 1
ATOM 716 O O . GLN A 1 89 ? 17.364 39.169 -3.246 1.00 56.69 89 GLN A O 1
ATOM 721 N N . SER A 1 90 ? 18.437 38.104 -4.919 1.00 50.00 90 SER A N 1
ATOM 722 C CA . SER A 1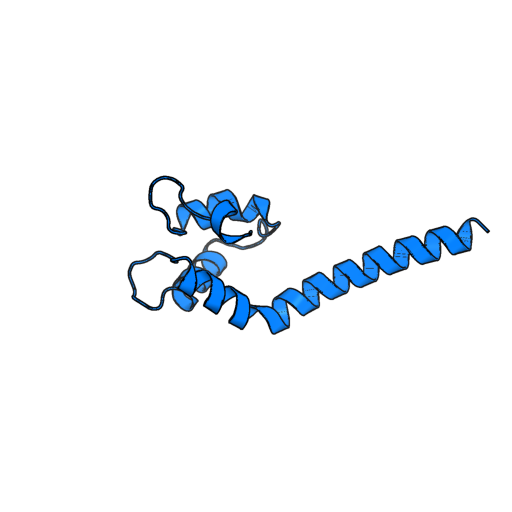 90 ? 19.761 38.727 -4.751 1.00 50.00 90 SER A CA 1
ATOM 723 C C . SER A 1 90 ? 20.124 39.566 -5.967 1.00 50.00 90 SER A C 1
ATOM 725 O O . SER A 1 90 ? 20.996 40.444 -5.779 1.00 50.00 90 SER A O 1
#

Organism: NCBI:txid2094558